Protein AF-A0A6V7WAL6-F1 (afdb_monomer_lite)

Sequence (109 aa):
MPNVKEALHIPSNLNIKWEECSDDVFYNYTSTSPIEMANFTKIILNANIRMLFYYGDLDVVCNFLLGQRFTEQLGYKVKNAKYPWIVNGQIGGFATEYVNGLTFTTGNK

Secondary structure (DSSP, 8-state):
-HHHHHHTT--TT--PPP-SS-HHHHHH----S---HHHHHHHHHHTT--EEEEEETT-SSS-HHHHHHHHHHT-PPEEEEEEEEEETTEEEEEEEEETTSEEEEEE--

Foldseek 3Di:
DVVVCVVVVPDPPPPDDDDPDDPVCVVPDDDPDPPPVLVVVVVCLVVLHADEAEEECPDPVCHLVVVVVSVVVNVFAWPADWDFDDDPNDGQWIWTDGPSRYIYIYGYD

pLDDT: mean 93.11, std 7.83, range [59.44, 98.69]

Structure (mmCIF, N/CA/C/O backbone):
data_AF-A0A6V7WAL6-F1
#
_entry.id   AF-A0A6V7WAL6-F1
#
loop_
_atom_site.group_PDB
_atom_site.id
_atom_site.type_symbol
_atom_site.label_atom_id
_atom_site.label_alt_id
_atom_site.label_comp_id
_atom_site.label_asym_id
_atom_site.label_entity_id
_atom_site.label_seq_id
_atom_site.pdbx_PDB_ins_code
_atom_site.Cartn_x
_atom_site.Cartn_y
_atom_site.Cartn_z
_atom_site.occupancy
_atom_site.B_iso_or_equiv
_atom_site.auth_seq_id
_atom_site.auth_comp_id
_atom_site.auth_asym_id
_atom_site.auth_atom_id
_atom_site.pdbx_PDB_model_num
ATOM 1 N N . MET A 1 1 ? 14.446 -10.544 -26.468 1.00 80.12 1 MET A N 1
ATOM 2 C CA . MET A 1 1 ? 13.933 -11.671 -27.273 1.00 80.12 1 MET A CA 1
ATOM 3 C C . MET A 1 1 ? 13.073 -11.113 -28.409 1.00 80.12 1 MET A C 1
ATOM 5 O O . MET A 1 1 ? 12.029 -10.547 -28.103 1.00 80.12 1 MET A O 1
ATOM 9 N N . PRO A 1 2 ? 13.528 -11.157 -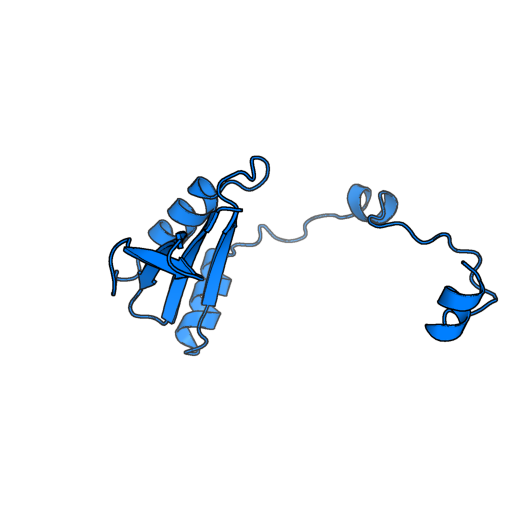29.676 1.00 84.88 2 PRO A N 1
ATOM 10 C CA . PRO A 1 2 ? 12.817 -10.548 -30.812 1.00 84.88 2 PRO A CA 1
ATOM 11 C C . PRO A 1 2 ? 11.400 -11.098 -31.026 1.00 84.88 2 PRO A C 1
ATOM 13 O O . PRO A 1 2 ? 10.463 -10.322 -31.158 1.00 84.88 2 PRO A O 1
ATOM 16 N N . ASN A 1 3 ? 11.231 -12.417 -30.928 1.00 92.50 3 ASN A N 1
ATOM 17 C CA . ASN A 1 3 ? 9.936 -13.098 -31.010 1.00 92.50 3 ASN A CA 1
ATOM 18 C C . ASN A 1 3 ? 8.937 -12.645 -29.926 1.00 92.50 3 ASN A C 1
ATOM 20 O O . ASN A 1 3 ? 7.752 -12.506 -30.200 1.00 92.50 3 ASN A O 1
ATOM 24 N N . VAL A 1 4 ? 9.404 -12.372 -28.702 1.00 93.81 4 VAL A N 1
ATOM 25 C CA . VAL A 1 4 ? 8.548 -11.848 -27.618 1.00 93.81 4 VAL A CA 1
ATOM 26 C C . VAL A 1 4 ? 8.121 -10.408 -27.905 1.00 93.81 4 VAL A C 1
ATOM 28 O O . VAL A 1 4 ? 6.967 -10.054 -27.690 1.00 93.81 4 VAL A O 1
ATOM 31 N N . LYS A 1 5 ? 9.033 -9.576 -28.424 1.00 92.25 5 LYS A N 1
ATOM 32 C CA . LYS A 1 5 ? 8.716 -8.195 -28.815 1.00 92.25 5 LYS A CA 1
ATOM 33 C C . LYS A 1 5 ? 7.679 -8.152 -29.938 1.00 92.25 5 LYS A C 1
ATOM 35 O O . LYS A 1 5 ? 6.748 -7.363 -29.863 1.00 92.25 5 LYS A O 1
ATOM 40 N N . GLU A 1 6 ? 7.818 -9.021 -30.933 1.00 92.81 6 GLU A N 1
ATOM 41 C CA . GLU A 1 6 ? 6.866 -9.144 -32.039 1.00 92.81 6 GLU A CA 1
ATOM 42 C C . GLU A 1 6 ? 5.483 -9.616 -31.563 1.00 92.81 6 GLU A C 1
ATOM 44 O O . GLU A 1 6 ? 4.476 -9.003 -31.913 1.00 92.81 6 GLU A O 1
ATOM 49 N N . ALA A 1 7 ? 5.431 -10.638 -30.699 1.00 96.38 7 ALA A N 1
ATOM 50 C CA . ALA A 1 7 ? 4.182 -11.147 -30.128 1.00 96.38 7 ALA A CA 1
ATOM 51 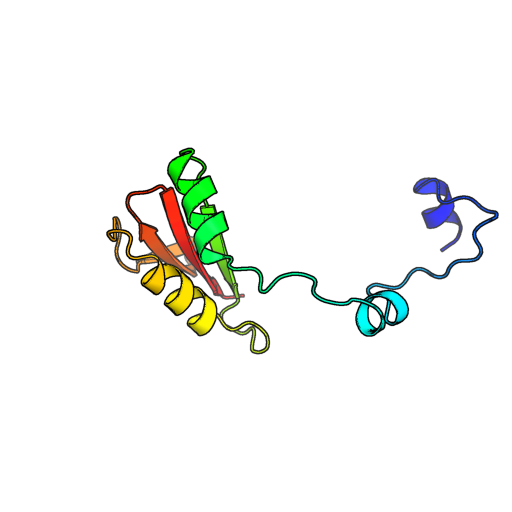C C . ALA A 1 7 ? 3.442 -10.113 -29.257 1.00 96.38 7 ALA A C 1
ATOM 53 O O . ALA A 1 7 ? 2.218 -10.136 -29.182 1.00 96.38 7 ALA A O 1
ATOM 54 N N . LEU A 1 8 ? 4.178 -9.199 -28.615 1.00 95.06 8 LEU A N 1
ATOM 55 C CA . LEU A 1 8 ? 3.631 -8.067 -27.856 1.00 95.06 8 LEU A CA 1
ATOM 56 C C . LEU A 1 8 ? 3.393 -6.816 -28.721 1.00 95.06 8 LEU A C 1
ATOM 58 O O . LEU A 1 8 ? 3.070 -5.758 -28.185 1.00 95.06 8 LEU A O 1
ATOM 62 N N . HIS A 1 9 ? 3.571 -6.923 -30.041 1.00 94.56 9 HIS A N 1
ATOM 63 C CA . HIS A 1 9 ? 3.411 -5.834 -31.006 1.00 94.56 9 HIS A CA 1
ATOM 64 C C . HIS A 1 9 ? 4.283 -4.602 -30.715 1.00 94.56 9 HIS A C 1
ATOM 66 O O . HIS A 1 9 ? 3.894 -3.468 -30.994 1.00 94.56 9 HIS A O 1
ATOM 72 N N . ILE A 1 10 ? 5.488 -4.813 -30.176 1.00 93.38 10 ILE A N 1
ATOM 73 C CA . ILE A 1 10 ? 6.471 -3.744 -30.001 1.00 93.38 10 ILE A CA 1
ATOM 74 C C . ILE A 1 10 ? 7.015 -3.349 -31.385 1.00 93.38 10 ILE A C 1
ATOM 76 O O . ILE A 1 10 ? 7.553 -4.214 -32.083 1.00 93.38 10 ILE A O 1
ATOM 80 N N . PRO A 1 11 ? 6.917 -2.068 -31.793 1.00 93.00 11 PRO A N 1
ATOM 81 C CA . PRO A 1 11 ? 7.377 -1.617 -33.102 1.00 93.00 11 PRO A CA 1
ATOM 82 C C . PRO A 1 11 ? 8.843 -1.979 -33.375 1.00 93.00 11 PRO A C 1
ATOM 84 O O . PRO A 1 11 ? 9.730 -1.687 -32.572 1.00 93.00 11 PRO A O 1
ATOM 87 N N . SER A 1 12 ? 9.112 -2.591 -34.531 1.00 88.56 12 SER A N 1
ATOM 88 C CA . SER A 1 12 ? 10.449 -3.080 -34.903 1.00 88.56 12 SER A CA 1
ATO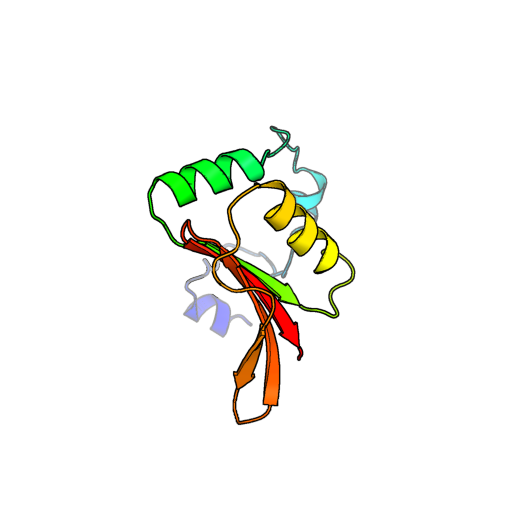M 89 C C . SER A 1 12 ? 11.470 -1.963 -35.135 1.00 88.56 12 SER A C 1
ATOM 91 O O . SER A 1 12 ? 12.673 -2.197 -35.043 1.00 88.56 12 SER A O 1
ATOM 93 N N . ASN A 1 13 ? 11.001 -0.741 -35.394 1.00 90.44 13 ASN A N 1
ATOM 94 C CA . ASN A 1 13 ? 11.829 0.454 -35.530 1.00 90.44 13 ASN A CA 1
ATOM 95 C C . ASN A 1 13 ? 12.271 1.044 -34.178 1.00 90.44 13 ASN A C 1
ATOM 97 O O . ASN A 1 13 ? 13.167 1.887 -34.153 1.00 90.44 13 ASN A O 1
ATOM 101 N N . LEU A 1 14 ? 11.673 0.621 -33.058 1.00 88.25 14 LEU A N 1
ATOM 102 C CA . LEU A 1 14 ? 12.099 1.037 -31.725 1.00 88.25 14 LEU A CA 1
ATOM 103 C C . LEU A 1 14 ? 13.241 0.142 -31.246 1.00 88.25 14 LEU A C 1
ATOM 105 O O . LEU A 1 14 ? 13.036 -0.951 -30.709 1.00 88.25 14 LEU A O 1
ATOM 109 N N . ASN A 1 15 ? 14.469 0.636 -31.389 1.00 81.56 15 ASN A N 1
ATOM 110 C CA . ASN A 1 15 ? 15.652 -0.034 -30.855 1.00 81.56 15 ASN A CA 1
ATOM 111 C C . ASN A 1 15 ? 15.833 0.242 -29.350 1.00 81.56 15 ASN A C 1
ATOM 113 O O . ASN A 1 15 ? 16.852 0.773 -28.918 1.00 81.56 15 ASN A O 1
ATOM 117 N N . ILE A 1 16 ? 14.813 -0.087 -28.555 1.00 83.69 16 ILE A N 1
ATOM 118 C CA . ILE A 1 16 ? 14.810 0.095 -27.100 1.00 83.69 16 ILE A CA 1
ATOM 119 C C . ILE A 1 16 ? 15.040 -1.257 -26.430 1.00 83.69 16 ILE A C 1
ATOM 121 O O . ILE A 1 16 ? 14.418 -2.270 -26.780 1.00 83.69 16 ILE A O 1
ATOM 125 N N . LYS A 1 17 ? 15.943 -1.295 -25.453 1.00 88.25 17 LYS A N 1
ATOM 126 C CA . LYS A 1 17 ? 16.111 -2.448 -24.570 1.00 88.25 17 LYS A CA 1
ATOM 127 C C . LYS A 1 17 ? 15.064 -2.359 -23.460 1.00 88.25 17 LYS A C 1
ATOM 129 O O . LYS A 1 17 ? 14.856 -1.293 -22.901 1.00 88.25 17 LYS A O 1
ATOM 134 N N . TRP A 1 18 ? 14.378 -3.465 -23.184 1.00 90.69 18 TRP A N 1
ATOM 135 C CA . TRP A 1 18 ? 13.458 -3.508 -22.050 1.00 90.69 18 TRP A CA 1
ATOM 136 C C . TRP A 1 18 ? 14.264 -3.521 -20.753 1.00 90.69 18 TRP A C 1
ATOM 138 O O . TRP A 1 18 ? 15.216 -4.299 -20.634 1.00 90.69 18 TRP A O 1
ATOM 148 N N . GLU A 1 19 ? 13.859 -2.676 -19.816 1.00 93.12 19 GLU A N 1
ATOM 149 C CA . GLU A 1 19 ? 14.413 -2.555 -18.472 1.00 93.12 19 GLU A CA 1
ATOM 150 C C . GLU A 1 19 ? 13.242 -2.427 -17.493 1.00 93.12 19 GLU A C 1
ATOM 152 O O . GLU A 1 19 ? 12.172 -1.940 -17.863 1.00 93.12 19 GLU A O 1
ATOM 157 N N . GLU A 1 20 ? 13.423 -2.923 -16.269 1.00 95.31 20 GLU A N 1
ATOM 158 C CA . GLU A 1 20 ? 12.363 -2.946 -15.252 1.00 95.31 20 GLU A CA 1
ATOM 159 C C . GLU A 1 20 ? 12.035 -1.536 -14.740 1.00 95.31 20 GLU A C 1
ATOM 161 O O . GLU A 1 20 ? 10.867 -1.187 -14.579 1.00 95.31 20 GLU A O 1
ATOM 166 N N . CYS A 1 21 ? 13.068 -0.713 -14.554 1.00 95.75 21 CYS A N 1
ATOM 167 C CA . CYS A 1 21 ? 12.979 0.673 -14.112 1.00 95.75 21 CYS A CA 1
ATOM 168 C C . CYS A 1 21 ? 13.754 1.575 -15.079 1.00 95.75 21 CYS A C 1
ATOM 170 O O . CYS A 1 21 ? 14.748 1.148 -15.660 1.00 95.75 21 CYS A O 1
ATOM 172 N N . SER A 1 22 ? 13.312 2.826 -15.233 1.00 94.88 22 SER A N 1
ATOM 173 C CA . SER A 1 22 ? 14.025 3.847 -16.007 1.00 94.88 22 SER A CA 1
ATOM 174 C C . SER A 1 22 ? 14.663 4.864 -15.067 1.00 94.88 22 SER A C 1
ATOM 176 O O . SER A 1 22 ? 13.958 5.663 -14.446 1.00 94.88 22 SER A O 1
ATOM 178 N N . ASP A 1 23 ? 15.993 4.853 -15.003 1.00 95.12 23 ASP A N 1
ATOM 179 C CA . ASP A 1 23 ? 16.772 5.818 -14.221 1.00 95.12 23 ASP A CA 1
ATOM 180 C C . ASP A 1 23 ? 16.558 7.250 -14.722 1.00 95.12 23 ASP A C 1
ATOM 182 O O . ASP A 1 23 ? 16.399 8.171 -13.923 1.00 95.12 23 ASP A O 1
ATOM 186 N N . ASP A 1 24 ? 16.452 7.441 -16.041 1.00 94.62 24 ASP A N 1
ATOM 187 C CA . ASP A 1 24 ? 16.166 8.748 -16.635 1.00 94.62 24 ASP A CA 1
ATOM 188 C C . ASP A 1 24 ? 14.841 9.321 -16.123 1.00 94.62 24 ASP A C 1
ATOM 190 O O . ASP A 1 24 ? 14.779 10.491 -15.746 1.00 94.62 24 ASP A O 1
ATOM 194 N N . VAL A 1 25 ? 13.777 8.511 -16.059 1.00 94.12 25 VAL A N 1
ATOM 195 C CA . VAL A 1 25 ? 12.502 8.964 -15.483 1.00 94.12 25 VAL A CA 1
ATOM 196 C C . VAL A 1 25 ? 12.654 9.223 -13.986 1.00 94.12 25 VAL A C 1
ATOM 198 O O . VAL A 1 25 ? 12.182 10.251 -13.508 1.00 94.12 25 VAL A O 1
ATOM 201 N N . PHE A 1 26 ? 13.325 8.333 -13.250 1.00 94.50 26 PHE A N 1
ATOM 202 C CA . PHE A 1 26 ? 13.506 8.460 -11.803 1.00 94.50 26 PHE A CA 1
ATOM 203 C C . PHE A 1 26 ? 14.245 9.749 -11.410 1.00 94.50 26 PHE A C 1
ATOM 205 O O . PHE A 1 26 ? 13.759 10.497 -10.564 1.00 94.50 26 PHE A O 1
ATOM 212 N N . TYR A 1 27 ? 15.380 10.048 -12.048 1.00 95.81 27 TYR A N 1
ATOM 213 C CA . TYR A 1 27 ? 16.207 11.211 -11.713 1.00 95.81 27 TYR A CA 1
ATOM 214 C C . TYR A 1 27 ? 15.637 12.542 -12.212 1.00 95.81 27 TYR A C 1
ATOM 216 O O . TYR A 1 27 ? 15.938 13.583 -11.630 1.00 95.81 27 TYR A O 1
ATOM 224 N N . ASN A 1 28 ? 14.807 12.528 -13.260 1.00 96.00 28 ASN A N 1
ATOM 225 C CA . ASN A 1 28 ? 14.176 13.740 -13.790 1.00 96.00 28 ASN A CA 1
ATOM 226 C C . ASN A 1 28 ? 12.761 13.984 -13.237 1.00 96.00 28 ASN A C 1
ATOM 228 O O . ASN A 1 28 ? 12.154 15.017 -13.532 1.00 96.00 28 ASN A O 1
ATOM 232 N N . TYR A 1 29 ? 12.217 13.070 -12.428 1.00 92.06 29 TYR A N 1
ATOM 233 C CA . TYR A 1 29 ? 10.908 13.260 -11.815 1.00 92.06 29 TYR A CA 1
ATOM 234 C C . TYR A 1 29 ? 10.968 14.327 -10.718 1.00 92.06 29 TYR A C 1
ATOM 236 O O . TYR A 1 29 ? 11.680 14.196 -9.725 1.00 92.06 29 TYR A O 1
ATOM 244 N N . THR A 1 30 ? 10.157 15.376 -10.863 1.00 90.69 30 THR A N 1
ATOM 245 C CA . THR A 1 30 ? 9.979 16.400 -9.829 1.00 90.69 30 THR A CA 1
ATOM 246 C C . THR A 1 30 ? 8.594 16.264 -9.217 1.00 90.69 30 THR A C 1
ATOM 248 O O . THR A 1 30 ? 7.586 16.380 -9.915 1.00 90.69 30 THR A O 1
ATOM 251 N N . SER A 1 31 ? 8.532 16.049 -7.902 1.00 81.12 31 SER A N 1
ATOM 252 C CA . SER A 1 31 ? 7.255 16.021 -7.192 1.00 81.12 31 SER A CA 1
ATOM 253 C C . SER A 1 31 ? 6.619 17.412 -7.199 1.00 81.12 31 SER A C 1
ATOM 255 O O . SER A 1 31 ? 7.161 18.357 -6.630 1.00 81.12 31 SER A O 1
ATOM 257 N N . THR A 1 32 ? 5.463 17.541 -7.844 1.00 73.56 32 THR A N 1
ATOM 258 C CA . THR A 1 32 ? 4.736 18.813 -7.993 1.00 73.56 32 THR A CA 1
ATOM 259 C C . THR A 1 32 ? 3.748 19.088 -6.858 1.00 73.56 32 THR A C 1
ATOM 261 O O . THR A 1 32 ? 3.153 20.161 -6.802 1.00 73.56 32 THR A O 1
ATOM 264 N N . SER A 1 33 ? 3.572 18.147 -5.930 1.00 62.12 33 SER A N 1
ATOM 265 C CA . SER A 1 33 ? 2.679 18.284 -4.781 1.00 62.12 33 SER A CA 1
ATOM 266 C C . SER A 1 33 ? 3.224 17.471 -3.605 1.00 62.12 33 SER A C 1
ATOM 268 O O . SER A 1 33 ? 3.663 16.336 -3.814 1.00 62.12 33 SER A O 1
ATOM 270 N N . PRO A 1 34 ? 3.193 17.980 -2.360 1.00 61.81 34 PRO A N 1
ATOM 271 C CA . PRO A 1 34 ? 3.246 17.098 -1.207 1.00 61.81 34 PRO A CA 1
ATOM 272 C C . PRO A 1 34 ? 1.966 16.264 -1.256 1.00 61.81 34 PRO A C 1
ATOM 274 O O . PRO A 1 34 ? 0.896 16.741 -0.890 1.00 61.81 34 PRO A O 1
ATOM 277 N N . ILE A 1 35 ? 2.054 15.053 -1.807 1.00 59.44 35 ILE A N 1
ATOM 278 C CA . ILE A 1 35 ? 0.899 14.175 -1.970 1.00 59.44 35 ILE A CA 1
ATOM 279 C C . ILE A 1 35 ? 0.341 13.882 -0.577 1.00 59.44 35 ILE A C 1
ATOM 281 O O . ILE A 1 35 ? 0.850 13.032 0.154 1.00 59.44 35 ILE A O 1
ATOM 285 N N . GLU A 1 36 ? -0.721 14.586 -0.196 1.00 77.06 36 GLU A N 1
ATOM 286 C CA . GLU A 1 36 ? -1.428 14.325 1.048 1.00 77.06 36 GLU A CA 1
ATOM 287 C C . GLU A 1 36 ? -2.354 13.125 0.833 1.00 77.06 36 GLU A C 1
ATOM 289 O O . GLU A 1 36 ? -3.569 13.248 0.653 1.00 77.06 36 GLU A O 1
ATOM 294 N N . MET A 1 37 ? -1.762 11.926 0.834 1.00 88.19 37 MET A N 1
ATOM 295 C CA . MET A 1 37 ? -2.479 10.659 0.648 1.00 88.19 37 MET A CA 1
ATOM 296 C C . MET A 1 37 ? -3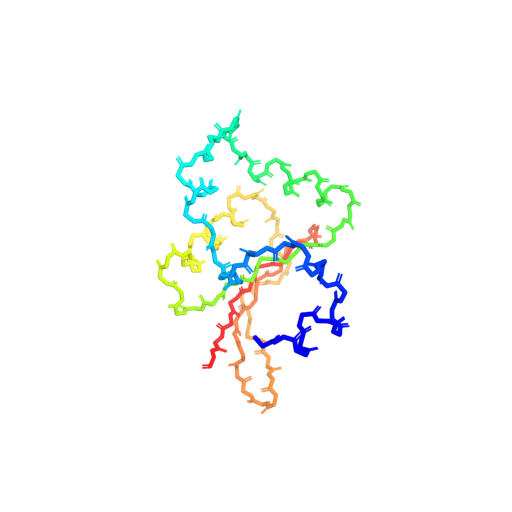.632 10.483 1.640 1.00 88.19 37 MET A C 1
ATOM 298 O O . MET A 1 37 ? -4.603 9.795 1.329 1.00 88.19 37 MET A O 1
ATOM 302 N N . ALA A 1 38 ? -3.571 11.133 2.806 1.00 92.44 38 ALA A N 1
ATOM 303 C CA . ALA A 1 38 ? -4.655 11.135 3.780 1.00 92.44 38 ALA A CA 1
ATOM 304 C C . ALA A 1 38 ? -5.949 11.741 3.212 1.00 92.44 38 ALA A C 1
ATOM 306 O O . ALA A 1 38 ? -7.017 11.148 3.369 1.00 92.44 38 ALA A O 1
ATOM 307 N N . ASN A 1 39 ? -5.869 12.874 2.506 1.00 92.06 39 ASN A N 1
ATOM 308 C CA . ASN A 1 39 ? -7.045 13.524 1.928 1.00 92.06 39 ASN A CA 1
ATOM 309 C C . ASN A 1 39 ? -7.627 12.715 0.769 1.00 92.06 39 ASN A C 1
ATOM 311 O O . ASN A 1 39 ? -8.836 12.494 0.734 1.00 92.06 39 ASN A O 1
ATOM 315 N N . PHE A 1 40 ? -6.783 12.181 -0.117 1.00 92.44 40 PHE A N 1
ATOM 316 C CA . PHE A 1 40 ? -7.244 11.282 -1.180 1.00 92.44 40 PHE A CA 1
ATOM 317 C C . PHE A 1 40 ? -7.923 10.029 -0.626 1.00 92.44 40 PHE A C 1
ATOM 319 O O . PHE A 1 40 ? -9.006 9.659 -1.073 1.00 92.44 40 PHE A O 1
ATOM 326 N N . THR A 1 41 ? -7.331 9.421 0.402 1.00 95.12 41 THR A N 1
ATOM 327 C CA . THR A 1 41 ? -7.903 8.252 1.080 1.00 95.12 41 THR A CA 1
ATOM 328 C C . THR A 1 41 ? -9.279 8.578 1.666 1.00 95.12 41 THR A C 1
ATOM 330 O O . THR A 1 41 ? -10.236 7.836 1.448 1.00 95.12 41 THR A O 1
ATOM 333 N N . LYS A 1 42 ? -9.423 9.731 2.334 1.00 95.19 42 LYS A N 1
ATOM 334 C CA . LYS A 1 42 ? -10.714 10.195 2.868 1.00 95.19 42 LYS A CA 1
ATOM 335 C C . LYS A 1 42 ? -11.755 10.417 1.770 1.00 95.19 42 LYS A C 1
ATOM 337 O O . LYS A 1 42 ? -12.899 10.011 1.949 1.00 95.19 42 LYS A O 1
ATOM 342 N N . ILE A 1 43 ? -11.377 11.022 0.641 1.00 95.88 43 ILE A N 1
ATOM 343 C CA . ILE A 1 43 ? -12.280 11.254 -0.501 1.00 95.88 43 ILE A CA 1
ATOM 344 C C . ILE A 1 43 ? -12.835 9.927 -1.033 1.00 95.88 43 ILE A C 1
ATOM 346 O O . ILE A 1 43 ? -14.045 9.794 -1.205 1.00 95.88 43 ILE A O 1
ATOM 350 N N . ILE A 1 44 ? -11.968 8.934 -1.245 1.00 96.75 44 ILE A N 1
ATOM 351 C CA . ILE A 1 44 ? -12.352 7.619 -1.779 1.00 96.75 44 ILE A CA 1
ATOM 352 C C . ILE A 1 44 ? -13.277 6.880 -0.800 1.00 96.75 44 ILE A C 1
ATOM 354 O O . ILE A 1 44 ? -14.328 6.375 -1.196 1.00 96.75 44 ILE A O 1
ATOM 358 N N . LEU A 1 45 ? -12.932 6.869 0.489 1.00 97.31 45 LEU A N 1
ATOM 359 C CA . LEU A 1 45 ? -13.732 6.199 1.520 1.00 97.31 45 LEU A CA 1
ATOM 360 C C . LEU A 1 45 ? -15.096 6.877 1.718 1.00 97.31 45 LEU A C 1
ATOM 362 O O . LEU A 1 45 ? -16.103 6.189 1.866 1.00 97.31 45 LEU A O 1
ATOM 366 N N . ASN A 1 46 ? -15.161 8.211 1.644 1.00 96.50 46 ASN A N 1
ATOM 367 C CA . ASN A 1 46 ? -16.422 8.961 1.708 1.00 96.50 46 ASN A CA 1
ATOM 368 C C . ASN A 1 46 ? -17.325 8.706 0.489 1.00 96.50 46 ASN A C 1
ATOM 370 O O . ASN A 1 46 ? -18.541 8.848 0.589 1.00 96.50 46 ASN A O 1
ATOM 374 N N . ALA A 1 47 ? -16.753 8.289 -0.644 1.00 97.75 47 ALA A N 1
ATOM 375 C CA . ALA A 1 47 ? -17.497 7.814 -1.807 1.00 97.75 47 ALA A CA 1
ATOM 376 C C . ALA A 1 47 ? -17.966 6.346 -1.674 1.00 97.75 47 ALA A C 1
ATOM 378 O O . ALA A 1 47 ? -18.456 5.770 -2.643 1.00 97.75 47 ALA A O 1
ATOM 379 N N . ASN A 1 48 ? -17.836 5.735 -0.487 1.00 96.75 48 ASN A N 1
ATOM 380 C CA . ASN A 1 48 ? -18.152 4.330 -0.199 1.00 96.75 48 ASN A CA 1
ATOM 381 C C . ASN A 1 48 ? -17.342 3.317 -1.028 1.00 96.75 48 ASN A C 1
ATOM 383 O O . ASN A 1 48 ? -17.775 2.180 -1.239 1.00 96.75 48 ASN A O 1
ATOM 387 N N . ILE A 1 49 ? -16.149 3.703 -1.484 1.00 98.19 49 ILE A N 1
ATOM 388 C CA . ILE A 1 49 ? -15.223 2.796 -2.160 1.00 98.19 49 ILE A CA 1
ATOM 389 C C . ILE A 1 49 ? -14.340 2.140 -1.099 1.00 98.19 49 ILE A C 1
ATOM 391 O O . ILE A 1 49 ? -13.675 2.813 -0.313 1.00 98.19 49 ILE A O 1
ATOM 395 N N . ARG A 1 50 ? -14.326 0.804 -1.079 1.00 97.88 50 ARG A N 1
ATOM 396 C CA . ARG A 1 50 ? -13.492 0.033 -0.146 1.00 97.88 50 ARG A CA 1
ATOM 397 C C . ARG A 1 50 ? -12.015 0.186 -0.494 1.00 97.88 50 ARG A C 1
ATOM 399 O O . ARG A 1 50 ? -11.652 0.110 -1.667 1.00 97.88 50 ARG A O 1
ATOM 406 N N . MET A 1 51 ? -11.170 0.326 0.524 1.00 98.06 51 MET A N 1
ATOM 407 C CA . MET A 1 51 ? -9.721 0.458 0.358 1.00 98.06 51 MET A CA 1
ATOM 408 C C . MET A 1 51 ? -8.965 -0.564 1.199 1.00 98.06 51 MET A C 1
ATOM 410 O O . MET A 1 51 ? -9.319 -0.826 2.348 1.00 98.06 51 MET A O 1
ATOM 414 N N . LEU A 1 52 ? -7.886 -1.094 0.626 1.00 98.00 52 LEU A N 1
ATOM 415 C CA . LEU A 1 52 ? -6.968 -2.023 1.272 1.00 98.00 52 LEU A CA 1
ATOM 416 C C . LEU A 1 52 ? -5.556 -1.439 1.249 1.00 98.00 52 LEU A C 1
ATOM 418 O O . LEU A 1 52 ? -5.012 -1.193 0.176 1.00 98.00 52 LEU A O 1
ATOM 422 N N . PHE A 1 53 ? -4.955 -1.279 2.424 1.00 97.56 53 PHE A N 1
ATOM 423 C CA . PHE A 1 53 ? -3.515 -1.084 2.563 1.00 97.56 53 PHE A CA 1
ATOM 424 C C . PHE A 1 53 ? -2.880 -2.413 2.955 1.00 97.56 53 PHE A C 1
ATOM 426 O O . PHE A 1 53 ? -3.051 -2.869 4.084 1.00 97.56 53 PHE A O 1
ATOM 433 N N . TYR A 1 54 ? -2.174 -3.032 2.011 1.00 97.25 54 TYR A N 1
ATOM 434 C CA . TYR A 1 54 ? -1.440 -4.278 2.214 1.00 97.25 54 TYR A CA 1
ATOM 435 C C . TYR A 1 54 ? 0.060 -3.992 2.279 1.00 97.25 54 TYR A C 1
ATOM 437 O O . TYR A 1 54 ? 0.589 -3.296 1.415 1.00 97.25 54 TYR A O 1
ATOM 445 N N . TYR A 1 55 ? 0.738 -4.568 3.268 1.00 97.25 55 TYR A N 1
ATOM 446 C CA . TYR A 1 55 ? 2.184 -4.462 3.438 1.00 97.25 55 TYR A CA 1
ATOM 447 C C . TYR A 1 55 ? 2.810 -5.842 3.654 1.00 97.25 55 TYR A C 1
ATOM 449 O O . TYR A 1 55 ? 2.306 -6.639 4.443 1.00 97.25 55 TYR A O 1
ATOM 457 N N . GLY A 1 56 ? 3.934 -6.115 2.990 1.00 96.50 56 GLY A N 1
ATOM 458 C CA . GLY A 1 56 ? 4.791 -7.240 3.368 1.00 96.50 56 GLY A CA 1
ATOM 459 C C . GLY A 1 56 ? 5.467 -6.944 4.706 1.00 96.50 56 GLY A C 1
ATOM 460 O O . GLY A 1 56 ? 5.968 -5.839 4.910 1.00 96.50 56 GLY A O 1
ATOM 461 N N . ASP A 1 57 ? 5.477 -7.902 5.627 1.00 93.50 57 ASP A N 1
ATOM 462 C CA . ASP A 1 57 ? 6.055 -7.709 6.965 1.00 93.50 57 ASP A CA 1
ATOM 463 C C . ASP A 1 57 ? 7.595 -7.638 6.967 1.00 93.50 57 ASP A C 1
ATOM 465 O O . ASP A 1 57 ? 8.179 -7.038 7.870 1.00 93.50 57 ASP A O 1
ATOM 469 N N . LEU A 1 58 ? 8.235 -8.178 5.925 1.00 94.62 58 LEU A N 1
ATOM 470 C CA . LEU A 1 58 ? 9.686 -8.147 5.713 1.00 94.62 58 LEU A CA 1
ATOM 471 C C . LEU A 1 58 ? 10.185 -7.002 4.810 1.00 94.62 58 LEU A C 1
ATOM 473 O O . LEU A 1 58 ? 11.394 -6.888 4.605 1.00 94.62 58 LEU A O 1
ATOM 477 N N . ASP A 1 59 ? 9.304 -6.160 4.253 1.00 94.69 59 ASP A N 1
ATOM 478 C CA . ASP A 1 59 ? 9.747 -4.992 3.476 1.00 94.69 59 ASP A CA 1
ATOM 479 C C . ASP A 1 59 ? 10.332 -3.926 4.412 1.00 94.69 59 ASP A C 1
ATOM 481 O O . ASP A 1 59 ? 9.666 -3.435 5.323 1.00 94.69 59 ASP A O 1
ATOM 485 N N . VAL A 1 60 ? 11.590 -3.556 4.179 1.00 93.19 60 VAL A N 1
ATOM 486 C CA . VAL A 1 60 ? 12.300 -2.541 4.966 1.00 93.19 60 VAL A CA 1
ATOM 487 C C . VAL A 1 60 ? 12.252 -1.150 4.337 1.00 93.19 60 VAL A C 1
ATOM 489 O O . VAL A 1 60 ? 12.425 -0.169 5.059 1.00 93.19 60 VAL A O 1
ATOM 492 N N . VAL A 1 61 ? 11.998 -1.037 3.028 1.00 94.81 61 VAL A N 1
ATOM 493 C CA . VAL A 1 61 ? 11.956 0.256 2.324 1.00 94.81 61 VAL A CA 1
ATOM 494 C C . VAL A 1 61 ? 10.661 0.984 2.674 1.00 94.81 61 VAL A C 1
ATOM 496 O O . VAL A 1 61 ? 10.694 2.127 3.129 1.00 94.81 61 VAL A O 1
ATOM 499 N N . CYS A 1 62 ? 9.526 0.293 2.555 1.00 91.88 62 CYS A N 1
ATOM 500 C CA . CYS A 1 62 ? 8.199 0.802 2.891 1.00 91.88 62 CYS A CA 1
ATOM 501 C C . CYS A 1 62 ? 7.550 -0.090 3.952 1.00 91.88 62 CYS A C 1
ATOM 503 O O . CYS A 1 62 ? 6.532 -0.730 3.714 1.00 91.88 62 CYS A O 1
ATOM 505 N N . ASN A 1 63 ? 8.149 -0.143 5.141 1.00 95.06 63 ASN A N 1
ATOM 506 C CA . ASN A 1 63 ? 7.749 -1.110 6.163 1.00 95.06 63 ASN A CA 1
ATOM 507 C C . ASN A 1 63 ? 6.298 -0.961 6.657 1.00 95.06 63 ASN A C 1
ATOM 509 O O . ASN A 1 63 ? 5.723 0.132 6.704 1.00 95.06 63 ASN A O 1
ATOM 513 N N . PHE A 1 64 ? 5.731 -2.081 7.112 1.00 96.38 64 PHE A N 1
ATOM 514 C CA . PHE A 1 64 ? 4.336 -2.159 7.547 1.00 96.38 64 PHE A CA 1
ATOM 515 C C . PHE A 1 64 ? 3.993 -1.240 8.730 1.00 96.38 64 PHE A C 1
ATOM 517 O O . PHE A 1 64 ? 2.832 -0.862 8.874 1.00 96.38 64 PHE A O 1
ATOM 524 N N . LEU A 1 65 ? 4.964 -0.849 9.571 1.00 96.25 65 LEU A N 1
ATOM 525 C CA . LEU A 1 65 ? 4.705 0.068 10.689 1.00 96.25 65 LEU A CA 1
ATOM 526 C C . LEU A 1 65 ? 4.341 1.466 10.183 1.00 96.25 65 LEU A C 1
ATOM 528 O O . LEU A 1 65 ? 3.501 2.128 10.794 1.00 96.25 65 LEU A O 1
ATOM 532 N N . LEU A 1 66 ? 4.937 1.910 9.069 1.00 94.94 66 LEU A N 1
ATOM 533 C CA . LEU A 1 66 ? 4.569 3.171 8.420 1.00 94.94 66 LEU A CA 1
ATOM 534 C C . LEU A 1 66 ? 3.123 3.115 7.924 1.00 94.94 66 LEU A C 1
ATOM 536 O O . LEU A 1 66 ? 2.338 4.012 8.228 1.00 94.94 66 LEU A O 1
ATOM 540 N N . GLY A 1 67 ? 2.762 2.032 7.232 1.00 95.12 67 GLY A N 1
A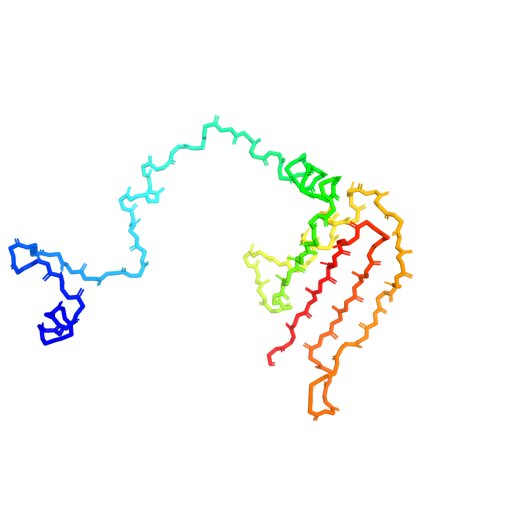TOM 541 C CA . GLY A 1 67 ? 1.398 1.796 6.763 1.00 95.12 67 GLY A CA 1
ATOM 542 C C . GLY A 1 67 ? 0.383 1.746 7.902 1.00 95.12 67 GLY A C 1
ATOM 543 O O . GLY A 1 67 ? -0.641 2.426 7.851 1.00 95.12 67 GLY A O 1
ATOM 544 N N . GLN A 1 68 ? 0.698 1.006 8.968 1.00 96.94 68 GLN A N 1
ATOM 545 C CA . GLN A 1 68 ? -0.176 0.876 10.130 1.00 96.94 68 GLN A CA 1
ATOM 546 C C . GLN A 1 68 ? -0.433 2.245 10.771 1.00 96.94 68 GLN A C 1
ATOM 548 O O . GLN A 1 68 ? -1.587 2.649 10.921 1.00 96.94 68 GLN A O 1
ATOM 553 N N . ARG A 1 69 ? 0.635 2.999 11.067 1.00 96.25 69 ARG A N 1
ATOM 554 C CA . ARG A 1 69 ? 0.529 4.342 11.656 1.00 96.25 69 ARG A CA 1
ATOM 555 C C . ARG A 1 69 ? -0.245 5.302 10.762 1.00 96.25 69 ARG A C 1
ATOM 557 O O . ARG A 1 69 ? -1.074 6.050 11.269 1.00 96.25 69 ARG A O 1
ATOM 564 N N . PHE A 1 70 ? -0.016 5.263 9.449 1.00 95.62 70 PHE A N 1
ATOM 565 C CA . PHE A 1 70 ? -0.780 6.067 8.497 1.00 95.62 70 PHE A CA 1
ATOM 566 C C . PHE A 1 70 ? -2.281 5.760 8.594 1.00 95.62 70 PHE A C 1
ATOM 568 O O . PHE A 1 70 ? -3.084 6.679 8.737 1.00 95.62 70 PHE A O 1
ATOM 575 N N . THR A 1 71 ? -2.669 4.480 8.586 1.00 96.50 71 THR A N 1
ATOM 576 C CA . THR A 1 71 ? -4.088 4.098 8.679 1.00 96.50 71 THR A CA 1
ATOM 577 C C . THR A 1 71 ? -4.726 4.469 10.019 1.00 96.50 71 THR A C 1
ATOM 579 O O . THR A 1 71 ? -5.870 4.920 10.042 1.00 96.50 71 THR A O 1
ATOM 582 N N . GLU A 1 72 ? -3.984 4.372 11.126 1.00 95.94 72 GLU A N 1
ATOM 583 C CA . GLU A 1 72 ? -4.431 4.808 12.456 1.00 95.94 72 GLU A CA 1
ATOM 584 C C . GLU A 1 72 ? -4.648 6.331 12.516 1.00 95.94 72 GLU A C 1
ATOM 586 O O . GLU A 1 72 ? -5.654 6.795 13.056 1.00 95.94 72 GLU A O 1
ATOM 591 N N . GLN A 1 73 ? -3.758 7.117 11.899 1.00 95.69 73 GLN A N 1
ATOM 592 C CA . GLN A 1 73 ? -3.842 8.583 11.852 1.00 95.69 73 GLN A CA 1
ATOM 593 C C . GLN A 1 73 ? -5.052 9.116 11.070 1.00 95.69 73 GLN A C 1
ATOM 595 O O . GLN A 1 73 ? -5.432 10.274 11.251 1.00 95.69 73 GLN A O 1
ATOM 600 N N . LEU A 1 74 ? -5.700 8.295 10.237 1.00 95.56 74 LEU A N 1
ATOM 601 C CA . LEU A 1 74 ? -6.937 8.688 9.553 1.00 95.56 74 LEU A CA 1
ATOM 602 C C . LEU A 1 74 ? -8.125 8.849 10.515 1.00 95.56 74 LEU A C 1
ATOM 604 O O . LEU A 1 74 ? -9.102 9.508 10.156 1.00 95.56 74 LEU A O 1
ATOM 608 N N . GLY A 1 75 ? -8.043 8.290 11.730 1.00 95.81 75 GLY A N 1
ATOM 609 C CA . GLY A 1 75 ? -9.005 8.534 12.810 1.00 95.81 75 GLY A CA 1
ATOM 610 C C . GLY A 1 75 ? -10.345 7.808 12.665 1.00 95.81 75 GLY A C 1
ATOM 611 O O . GLY A 1 75 ? -11.308 8.145 13.355 1.00 95.81 75 GLY A O 1
ATOM 612 N N . TYR A 1 76 ? -10.439 6.815 11.780 1.00 97.38 76 TYR A N 1
ATOM 613 C CA . TYR A 1 76 ? -11.652 6.017 11.631 1.00 97.38 76 TYR A CA 1
ATOM 614 C C . TYR A 1 76 ? -11.824 5.023 12.782 1.00 97.38 76 TYR A C 1
ATOM 616 O O . TYR A 1 76 ? -10.860 4.485 13.325 1.00 97.38 76 TYR A O 1
ATOM 624 N N . LYS A 1 77 ? -13.079 4.736 13.145 1.00 98.06 77 LYS A N 1
ATOM 625 C CA . LYS A 1 77 ? -13.383 3.752 14.189 1.00 98.06 77 LYS A CA 1
ATOM 626 C C . LYS A 1 77 ? -13.010 2.347 13.712 1.00 98.06 77 LYS A C 1
ATOM 628 O O . LYS A 1 77 ? -13.420 1.929 12.628 1.00 98.06 77 LYS A O 1
ATOM 633 N N . VAL A 1 78 ? -12.289 1.607 14.550 1.00 98.38 78 VAL A N 1
ATOM 634 C CA . VAL A 1 78 ? -11.997 0.187 14.323 1.00 98.38 78 VAL A CA 1
ATOM 635 C C . VAL A 1 78 ? -13.302 -0.610 14.393 1.00 98.38 78 VAL A C 1
ATOM 637 O O . VAL A 1 78 ? -14.052 -0.514 15.366 1.00 98.38 78 VAL A O 1
ATOM 640 N N . LYS A 1 79 ? -13.574 -1.376 13.339 1.00 98.38 79 LYS A N 1
ATOM 641 C CA . LYS A 1 79 ? -14.675 -2.338 13.245 1.00 98.38 79 LYS A CA 1
ATOM 642 C C . LYS A 1 79 ? -14.244 -3.692 13.803 1.00 98.38 79 LYS A C 1
ATOM 644 O O . LYS A 1 79 ? -14.919 -4.215 14.679 1.00 98.38 79 LYS A O 1
ATOM 649 N N . ASN A 1 80 ? -13.114 -4.212 13.323 1.00 98.31 80 ASN A N 1
ATOM 650 C CA . ASN A 1 80 ? -12.505 -5.451 13.799 1.00 98.31 80 ASN A CA 1
ATOM 651 C C . ASN A 1 80 ? -11.049 -5.169 14.171 1.00 98.31 80 ASN A C 1
ATOM 653 O O . ASN A 1 80 ? -10.249 -4.771 13.321 1.00 98.31 80 ASN A O 1
ATOM 657 N N . ALA A 1 81 ? -10.727 -5.337 15.455 1.00 97.19 81 ALA A N 1
ATOM 658 C CA . ALA A 1 81 ? -9.367 -5.186 15.960 1.00 97.19 81 ALA A CA 1
ATOM 659 C C . ALA A 1 81 ? -8.469 -6.307 15.429 1.00 97.19 81 ALA A C 1
ATOM 661 O O . ALA A 1 81 ? -8.963 -7.397 15.158 1.00 97.19 81 ALA A O 1
ATOM 662 N N . LYS A 1 82 ? -7.165 -6.024 15.313 1.00 97.31 82 LYS A N 1
ATOM 663 C CA . LYS A 1 82 ? -6.142 -6.880 14.696 1.00 97.31 82 LYS A CA 1
ATOM 664 C C . LYS A 1 82 ? -6.392 -8.383 14.900 1.00 97.31 82 LYS A C 1
ATOM 666 O O . LYS A 1 82 ? -6.273 -8.881 16.018 1.00 97.31 82 LYS A O 1
ATOM 671 N N . TYR A 1 83 ? -6.665 -9.100 13.814 1.00 97.75 83 TYR A N 1
ATOM 672 C CA . TYR A 1 83 ? -6.917 -10.544 13.811 1.00 97.75 83 TYR A CA 1
ATOM 673 C C . TYR A 1 83 ? -6.112 -11.242 12.706 1.00 97.75 83 TYR A C 1
ATOM 675 O O . TYR A 1 83 ? -5.780 -10.605 11.702 1.00 97.75 83 TYR A O 1
ATOM 683 N N . PRO A 1 84 ? -5.754 -12.528 12.870 1.00 97.50 84 PRO A N 1
ATOM 684 C CA . PRO A 1 84 ? -5.046 -13.265 11.834 1.00 97.50 84 PRO A CA 1
ATOM 685 C C . PRO A 1 84 ? -5.986 -13.623 10.676 1.00 97.50 84 PRO A C 1
ATOM 687 O O . PRO A 1 84 ? -7.126 -14.031 10.904 1.00 97.50 84 PRO A O 1
ATOM 690 N N . TRP A 1 85 ? -5.500 -13.537 9.439 1.00 96.62 85 TRP A N 1
ATOM 691 C CA . TRP A 1 85 ? -6.156 -14.155 8.284 1.00 96.62 85 TRP A CA 1
ATOM 692 C C . TRP A 1 85 ? -5.413 -15.431 7.883 1.00 96.62 85 TRP A C 1
ATOM 694 O O . TRP A 1 85 ? -4.192 -15.528 8.020 1.00 96.62 85 TRP A O 1
ATOM 704 N N . ILE A 1 86 ? -6.171 -16.439 7.447 1.00 96.50 86 ILE A N 1
ATOM 705 C CA . ILE A 1 86 ? -5.678 -17.809 7.274 1.00 96.50 86 ILE A CA 1
ATOM 706 C C . ILE A 1 86 ? -5.761 -18.211 5.805 1.00 96.50 86 ILE A C 1
ATOM 708 O O . ILE A 1 86 ? -6.811 -18.071 5.180 1.00 96.50 86 ILE A O 1
ATOM 712 N N . VAL A 1 87 ? -4.674 -18.774 5.282 1.00 95.81 87 VAL A N 1
ATOM 713 C CA . VAL A 1 87 ? -4.628 -19.438 3.975 1.00 95.81 87 VAL A CA 1
ATOM 714 C C . VAL A 1 87 ? -4.076 -20.841 4.180 1.00 95.81 87 VAL A C 1
ATOM 716 O O . VAL A 1 87 ? -3.032 -21.016 4.797 1.00 95.81 87 VAL A O 1
ATOM 719 N N . ASN A 1 88 ? -4.799 -21.858 3.703 1.00 95.62 88 ASN A N 1
ATOM 720 C CA . ASN A 1 88 ? -4.402 -23.270 3.808 1.00 95.62 88 ASN A CA 1
ATOM 721 C C . ASN A 1 88 ? -4.037 -23.721 5.240 1.00 95.62 88 ASN A C 1
ATOM 723 O O . ASN A 1 88 ? -3.108 -24.496 5.443 1.00 95.62 88 ASN A O 1
ATOM 727 N N . GLY A 1 89 ? -4.761 -23.218 6.245 1.00 96.06 89 GLY A N 1
ATOM 728 C CA . GLY A 1 89 ? -4.522 -23.546 7.656 1.00 96.06 89 GLY A CA 1
ATOM 729 C C . GLY A 1 89 ? -3.332 -22.821 8.298 1.00 96.06 89 GLY A C 1
ATOM 730 O O . GLY A 1 89 ? -3.059 -23.047 9.473 1.00 96.06 89 GLY A O 1
ATOM 731 N N . GLN A 1 90 ? -2.649 -21.936 7.569 1.00 95.81 90 GLN A N 1
ATOM 732 C CA . GLN A 1 90 ? -1.530 -21.137 8.067 1.00 95.81 90 GLN A CA 1
ATOM 733 C C . GLN A 1 90 ? -1.908 -19.661 8.181 1.00 95.81 90 GLN A C 1
ATOM 735 O O . GLN A 1 90 ? -2.730 -19.157 7.415 1.00 95.81 90 GLN A O 1
ATOM 740 N N . ILE A 1 91 ? -1.299 -18.962 9.140 1.00 96.62 91 ILE A N 1
ATOM 741 C CA . ILE A 1 91 ? -1.447 -17.511 9.276 1.00 96.62 91 ILE A CA 1
ATOM 742 C C . ILE A 1 91 ? -0.746 -16.862 8.086 1.00 96.62 91 ILE A C 1
ATOM 744 O O . ILE A 1 91 ? 0.479 -16.881 8.003 1.00 96.62 91 ILE A O 1
ATOM 748 N N . GLY A 1 92 ? -1.534 -16.283 7.184 1.00 95.88 92 GLY A N 1
ATOM 749 C CA . GLY A 1 92 ? -1.007 -15.512 6.066 1.00 95.88 92 GLY A CA 1
ATOM 750 C C . GLY A 1 92 ? -0.656 -14.081 6.462 1.00 95.88 92 GLY A C 1
ATOM 751 O O . GLY A 1 92 ? 0.136 -13.447 5.785 1.00 95.88 92 GLY A O 1
ATOM 752 N N . GLY A 1 93 ? -1.191 -13.582 7.578 1.00 97.06 93 GLY A N 1
ATOM 753 C CA . GLY A 1 93 ? -0.859 -12.273 8.128 1.00 97.06 93 GLY A CA 1
ATOM 754 C C . GLY A 1 93 ? -1.922 -11.779 9.103 1.00 97.06 93 GLY A C 1
ATOM 755 O O . GLY A 1 93 ? -2.713 -12.568 9.624 1.00 97.06 93 GLY A O 1
ATOM 756 N N . PHE A 1 94 ? -1.951 -10.469 9.353 1.00 97.81 94 PHE A N 1
ATOM 757 C CA . PHE A 1 94 ? -2.911 -9.841 10.264 1.00 97.81 94 PHE A CA 1
ATOM 758 C C . PHE A 1 94 ? -3.681 -8.723 9.575 1.00 97.81 94 PHE A C 1
ATOM 760 O O . PHE A 1 94 ? -3.118 -8.006 8.754 1.00 97.81 94 PHE A O 1
ATOM 767 N N . ALA A 1 95 ? -4.952 -8.545 9.922 1.00 98.19 95 ALA A N 1
ATOM 768 C CA . ALA A 1 95 ? -5.803 -7.486 9.395 1.00 98.19 95 ALA A CA 1
ATOM 769 C C . ALA A 1 95 ? -6.477 -6.693 10.520 1.00 98.19 95 ALA A C 1
ATOM 771 O O . ALA A 1 95 ? -6.875 -7.260 11.536 1.00 98.19 95 ALA A O 1
ATOM 772 N N . THR A 1 96 ? -6.625 -5.389 10.309 1.00 98.69 96 THR A N 1
ATOM 773 C CA . THR A 1 96 ? -7.457 -4.482 11.105 1.00 98.69 96 THR A CA 1
ATOM 774 C C . THR A 1 96 ? -8.461 -3.835 10.158 1.00 98.69 96 THR A C 1
ATOM 776 O O . THR A 1 96 ? -8.072 -3.243 9.149 1.00 98.69 96 THR A O 1
ATOM 779 N N . GLU A 1 97 ? -9.751 -3.930 10.472 1.00 98.56 97 GLU A N 1
ATOM 780 C CA . GLU A 1 97 ? -10.815 -3.338 9.654 1.00 98.56 97 GLU A CA 1
ATOM 781 C C . GLU A 1 97 ? -11.418 -2.119 10.342 1.00 98.56 97 GLU A C 1
ATOM 783 O O . GLU A 1 97 ? -11.628 -2.118 11.558 1.00 98.56 97 GLU A O 1
ATOM 788 N N . TYR A 1 98 ? -11.781 -1.112 9.554 1.00 98.50 98 TYR A N 1
ATOM 789 C CA . TYR A 1 98 ? -12.406 0.127 10.003 1.00 98.50 98 TYR A CA 1
ATOM 790 C C . TYR A 1 98 ? -13.836 0.251 9.458 1.00 98.50 98 TYR A C 1
ATOM 792 O O . TYR A 1 98 ? -14.196 -0.318 8.425 1.00 98.50 98 TYR A O 1
ATOM 800 N N . VAL A 1 99 ? -14.685 1.000 10.165 1.00 97.75 99 VAL A N 1
ATOM 801 C CA . VAL A 1 99 ? -16.134 1.085 9.880 1.00 97.75 99 VAL A CA 1
ATOM 802 C C . VAL A 1 99 ? -16.477 1.669 8.507 1.00 97.75 99 VAL A C 1
ATOM 804 O O . VAL A 1 99 ? -17.546 1.396 7.975 1.00 97.75 99 VAL A O 1
ATOM 807 N N . ASN A 1 100 ? -15.578 2.455 7.928 1.00 96.19 100 ASN A N 1
ATOM 808 C CA . ASN A 1 100 ? -15.752 3.184 6.675 1.00 96.19 100 ASN A CA 1
ATOM 809 C C . ASN A 1 100 ? -15.267 2.408 5.435 1.00 96.19 100 ASN A C 1
ATOM 811 O O . ASN A 1 100 ? -15.102 2.998 4.374 1.00 96.19 100 ASN A O 1
ATOM 815 N N . GLY A 1 101 ? -15.013 1.101 5.561 1.00 97.62 101 GLY A N 1
ATOM 816 C CA . GLY A 1 101 ? -14.586 0.255 4.438 1.00 97.62 101 GLY A CA 1
ATOM 817 C C . GLY A 1 101 ? -13.081 0.268 4.161 1.00 97.62 101 GLY A C 1
ATOM 818 O O . GLY A 1 101 ? -12.654 -0.222 3.116 1.00 97.62 101 GLY A O 1
ATOM 819 N N . LEU A 1 102 ? -12.291 0.811 5.089 1.00 98.38 102 LEU A N 1
ATOM 820 C CA . LEU A 1 102 ? -10.834 0.732 5.090 1.00 98.38 102 LEU A CA 1
ATOM 821 C C . LEU A 1 102 ? -10.372 -0.549 5.799 1.00 98.38 102 LEU A C 1
ATO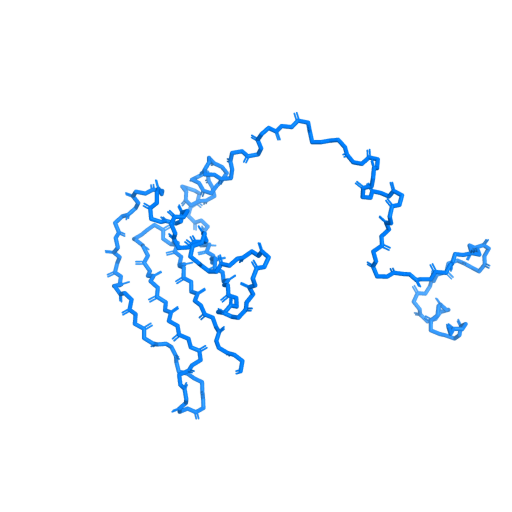M 823 O O . LEU A 1 102 ? -10.842 -0.851 6.896 1.00 98.38 102 LEU A O 1
ATOM 827 N N . THR A 1 103 ? -9.399 -1.244 5.216 1.00 98.50 103 THR A N 1
ATOM 828 C CA . THR A 1 103 ? -8.698 -2.373 5.840 1.00 98.50 103 THR A CA 1
ATOM 829 C C . THR A 1 103 ? -7.190 -2.158 5.750 1.00 98.50 103 THR A C 1
ATOM 831 O O . THR A 1 103 ? -6.660 -1.882 4.675 1.00 98.50 103 THR A O 1
ATOM 834 N N . PHE A 1 104 ? -6.492 -2.308 6.875 1.00 98.38 104 PHE A N 1
ATOM 835 C CA . PHE A 1 104 ? -5.035 -2.431 6.921 1.00 98.38 104 PHE A CA 1
ATOM 836 C C . PHE A 1 104 ? -4.673 -3.898 7.113 1.00 98.38 104 PHE A C 1
ATOM 838 O O . PHE A 1 104 ? -5.261 -4.560 7.970 1.00 98.38 104 PHE A O 1
ATOM 845 N N . THR A 1 105 ? -3.704 -4.414 6.362 1.00 98.19 105 THR A N 1
ATOM 846 C CA . THR A 1 105 ? -3.242 -5.786 6.544 1.00 98.19 105 THR A CA 1
ATOM 847 C C . THR A 1 105 ? -1.751 -5.957 6.278 1.00 98.19 105 THR A C 1
ATOM 849 O O . THR A 1 105 ? -1.168 -5.287 5.426 1.00 98.19 105 THR A O 1
ATOM 852 N N . THR A 1 106 ? -1.145 -6.886 7.011 1.00 97.94 106 THR A N 1
ATOM 853 C CA . THR A 1 106 ? 0.177 -7.426 6.707 1.00 97.94 106 THR A CA 1
ATOM 854 C C . THR A 1 106 ? 0.043 -8.767 6.002 1.00 97.94 106 THR A C 1
ATOM 856 O O . THR A 1 106 ? -0.953 -9.467 6.205 1.00 97.94 106 THR A O 1
ATOM 859 N N . GLY A 1 107 ? 1.058 -9.150 5.236 1.00 94.19 107 GLY A N 1
ATOM 860 C CA . GLY A 1 107 ? 1.208 -10.515 4.757 1.00 94.19 107 GLY A CA 1
ATOM 861 C C . GLY A 1 107 ? 2.609 -11.056 4.983 1.00 94.19 107 GLY A C 1
ATOM 862 O O . GLY A 1 107 ? 3.597 -10.362 4.739 1.00 94.19 107 GLY A O 1
ATOM 863 N N . ASN A 1 108 ? 2.639 -12.298 5.444 1.00 80.56 108 ASN A N 1
ATOM 864 C CA . ASN A 1 108 ? 3.818 -13.115 5.638 1.00 80.56 108 ASN A CA 1
ATOM 865 C C . ASN A 1 108 ? 4.026 -13.906 4.342 1.00 80.56 108 ASN A C 1
ATOM 867 O O . ASN A 1 108 ? 3.057 -14.384 3.741 1.00 80.56 108 ASN A O 1
ATOM 871 N N . LYS A 1 109 ? 5.273 -14.036 3.905 1.00 60.66 109 LYS A N 1
ATOM 872 C CA . LYS A 1 109 ? 5.626 -14.932 2.803 1.00 60.66 109 LYS A CA 1
ATOM 873 C C . LYS A 1 109 ? 6.098 -16.276 3.337 1.00 60.66 109 LYS A C 1
ATOM 875 O O . LYS A 1 109 ? 6.776 -16.272 4.388 1.00 60.66 109 LYS A O 1
#

InterPro domains:
  IPR001563 Peptidase S10, serine carboxypeptidase [PF00450] (2-106)
  IPR029058 Alpha/Beta hydrolase fold [SSF53474] (2-106)

Organism: Meloidogyne enterolobii (NCBI:txid390850)

Radius of gyration: 19.79 Å; chains: 1; bounding box: 35×42×52 Å